Protein AF-A0A1G9P101-F1 (afdb_monomer_lite)

pLDDT: mean 76.47, std 14.02, range [44.53, 95.12]

Radius of gyration: 30.5 Å; chains: 1; bounding box: 73×24×82 Å

Foldseek 3Di:
DDDPVVVVVVVVVVQVVLCPDDPVRHPDDPQPPDQWAHFDADPVRDRQKDWGDHPVDTDIGHPDDDDPDDDDDPDDPDDPPNQPVPNDDDPNDDDPDDPDDDDPDQWDWDDDQQWIWIDHDFWIWTAGNVRHTDDIDGDD

Organism: NCBI:txid146817

Structure (mmCIF, N/CA/C/O backbone):
data_AF-A0A1G9P101-F1
#
_entry.id   AF-A0A1G9P101-F1
#
loop_
_atom_site.group_PDB
_atom_site.id
_atom_site.type_symbol
_atom_site.label_atom_id
_atom_site.label_alt_id
_atom_site.label_comp_id
_atom_site.label_asym_id
_atom_site.label_entity_id
_atom_site.label_seq_id
_atom_site.pdbx_PDB_ins_code
_atom_site.Cartn_x
_atom_site.Cartn_y
_atom_site.Cartn_z
_atom_site.occupancy
_atom_site.B_iso_or_equiv
_atom_site.auth_seq_id
_atom_site.auth_comp_id
_atom_site.auth_asym_id
_atom_site.auth_atom_id
_atom_site.pdbx_PDB_model_num
ATOM 1 N N . MET A 1 1 ? -45.867 0.210 48.105 1.00 57.50 1 MET A N 1
ATOM 2 C CA . MET A 1 1 ? -45.579 -0.047 46.676 1.00 57.50 1 MET A CA 1
ATOM 3 C C . MET A 1 1 ? -44.985 1.226 46.092 1.00 57.50 1 MET A C 1
ATOM 5 O O . MET A 1 1 ? -45.625 2.263 46.188 1.00 57.50 1 MET A O 1
ATOM 9 N N . GLN A 1 2 ? -43.742 1.188 45.613 1.00 69.94 2 GLN A N 1
ATOM 10 C CA . GLN A 1 2 ? -43.029 2.368 45.099 1.00 69.94 2 GLN A CA 1
ATOM 11 C C . GLN A 1 2 ? -43.575 2.739 43.706 1.00 69.94 2 GLN A C 1
ATOM 13 O O . GLN A 1 2 ? -43.912 1.832 42.945 1.00 69.94 2 GLN A O 1
ATOM 18 N N . SER A 1 3 ? -43.692 4.028 43.361 1.00 86.50 3 SER A N 1
ATOM 19 C CA . SER A 1 3 ? -44.257 4.435 42.060 1.00 86.50 3 SER A CA 1
ATOM 20 C C . SER A 1 3 ? -43.350 4.014 40.897 1.00 86.50 3 SER A C 1
ATOM 22 O O . SER A 1 3 ? -42.130 3.949 41.056 1.00 86.50 3 SER A O 1
ATOM 24 N N . GLN A 1 4 ? -43.923 3.757 39.719 1.00 81.12 4 GLN A N 1
ATOM 25 C CA . GLN A 1 4 ? -43.139 3.384 38.532 1.00 81.12 4 GLN A CA 1
ATOM 26 C C . GLN A 1 4 ? -42.110 4.462 38.154 1.00 81.12 4 GLN A C 1
ATOM 28 O O . GLN A 1 4 ? -40.990 4.139 37.767 1.00 81.12 4 GLN A O 1
ATOM 33 N N . PHE A 1 5 ? -42.459 5.736 38.351 1.00 83.00 5 PHE A N 1
ATOM 34 C CA . PHE A 1 5 ? -41.583 6.866 38.054 1.00 83.00 5 PHE A CA 1
ATOM 35 C C . PHE A 1 5 ? -40.394 6.943 39.023 1.00 83.00 5 PHE A C 1
ATOM 37 O O . PHE A 1 5 ? -39.257 7.160 38.612 1.00 83.00 5 PHE A O 1
ATOM 44 N N . THR A 1 6 ? -40.635 6.681 40.311 1.00 85.69 6 THR A N 1
ATOM 45 C CA . THR A 1 6 ? -39.580 6.625 41.336 1.00 85.69 6 THR A CA 1
ATOM 46 C C . THR A 1 6 ? -38.643 5.443 41.093 1.00 85.69 6 THR A C 1
ATOM 48 O O . THR A 1 6 ? -37.429 5.607 41.109 1.00 85.69 6 THR A O 1
ATOM 51 N N . GLN A 1 7 ? -39.196 4.272 40.761 1.00 80.88 7 GLN A N 1
ATOM 52 C CA . GLN A 1 7 ? -38.390 3.098 40.417 1.00 80.88 7 GLN A CA 1
ATOM 53 C C . GLN A 1 7 ? -37.515 3.330 39.167 1.00 80.88 7 GLN A C 1
ATOM 55 O O . GLN A 1 7 ? -36.394 2.827 39.103 1.00 80.88 7 GLN A O 1
ATOM 60 N N . GLN A 1 8 ? -37.993 4.087 38.169 1.00 84.44 8 GLN A N 1
ATOM 61 C CA . GLN A 1 8 ? -37.196 4.470 36.993 1.00 84.44 8 GLN A CA 1
ATOM 62 C C . GLN A 1 8 ? -36.091 5.478 37.326 1.00 84.44 8 GLN A C 1
ATOM 64 O O . GLN A 1 8 ? -34.969 5.315 36.846 1.00 84.44 8 GLN A O 1
ATOM 69 N N . ALA A 1 9 ? -36.377 6.478 38.162 1.00 84.31 9 ALA A N 1
ATOM 70 C CA . ALA A 1 9 ? -35.386 7.461 38.593 1.00 84.31 9 ALA A CA 1
ATOM 71 C C . ALA A 1 9 ? -34.212 6.798 39.337 1.00 84.31 9 ALA A C 1
ATOM 73 O O . ALA A 1 9 ? -33.052 7.073 39.033 1.00 84.31 9 ALA A O 1
ATOM 74 N N . ASP A 1 10 ? -34.498 5.846 40.227 1.00 86.50 10 ASP A N 1
ATOM 75 C CA . ASP A 1 10 ? -33.475 5.114 40.983 1.00 86.50 10 ASP A CA 1
ATOM 76 C C . ASP A 1 10 ? -32.588 4.244 40.074 1.00 86.50 10 ASP A C 1
ATOM 78 O O . ASP A 1 10 ? -31.368 4.167 40.255 1.00 86.50 10 ASP A O 1
ATOM 82 N N . ARG A 1 11 ? -33.179 3.631 39.039 1.00 79.75 11 ARG A N 1
ATOM 83 C CA . ARG A 1 11 ? -32.438 2.854 38.030 1.00 79.75 11 ARG A CA 1
ATOM 84 C C . ARG A 1 11 ? -31.526 3.731 37.174 1.00 79.75 11 ARG A C 1
ATOM 86 O O . ARG A 1 11 ? -30.386 3.345 36.931 1.00 79.75 11 ARG A O 1
ATOM 93 N N . ILE A 1 12 ? -32.001 4.901 36.745 1.00 82.94 12 ILE A N 1
ATOM 94 C CA . ILE A 1 12 ? -31.197 5.860 35.971 1.00 82.94 12 ILE A CA 1
ATOM 95 C C . ILE A 1 12 ? -30.044 6.388 36.829 1.00 82.94 12 ILE A C 1
ATOM 97 O O . ILE A 1 12 ? -28.902 6.386 36.379 1.00 82.94 12 ILE A O 1
ATOM 101 N N . ASN A 1 13 ? -30.309 6.740 38.087 1.00 85.62 13 ASN A N 1
ATOM 102 C CA . ASN A 1 13 ? -29.277 7.215 39.007 1.00 85.62 13 ASN A CA 1
ATOM 103 C C . ASN A 1 13 ? -28.221 6.141 39.297 1.00 85.62 13 ASN A C 1
ATOM 105 O O . ASN A 1 13 ? -27.029 6.445 39.331 1.00 85.62 13 ASN A O 1
ATOM 109 N N . SER A 1 14 ? -28.632 4.878 39.425 1.00 78.44 14 SER A N 1
ATOM 110 C CA . SER A 1 14 ? -27.705 3.752 39.595 1.00 78.44 14 SER A CA 1
ATOM 111 C C . SER A 1 14 ? -26.826 3.538 38.358 1.00 78.44 14 SER A C 1
ATOM 113 O O . SER A 1 14 ? -25.619 3.361 38.492 1.00 78.44 14 SER A O 1
ATOM 115 N N . LEU A 1 15 ? -27.400 3.619 37.152 1.00 76.12 15 LEU A N 1
ATOM 116 C CA . LEU A 1 15 ? -26.659 3.496 35.891 1.00 76.12 15 LEU A CA 1
ATOM 117 C C . LEU A 1 15 ? -25.648 4.637 35.708 1.00 76.12 15 LEU A C 1
ATOM 119 O O . LEU A 1 15 ? -24.503 4.399 35.333 1.00 76.12 15 LEU A O 1
ATOM 123 N N . VAL A 1 16 ? -26.061 5.866 36.020 1.00 74.69 16 VAL A N 1
ATOM 124 C CA . VAL A 1 16 ? -25.205 7.061 35.978 1.00 74.69 16 VAL A CA 1
ATOM 125 C C . VAL A 1 16 ? -24.075 6.961 37.005 1.00 74.69 16 VAL A C 1
ATOM 127 O O . VAL A 1 16 ? -22.941 7.333 36.712 1.00 74.69 16 VAL A O 1
ATOM 130 N N . THR A 1 17 ? -24.354 6.395 38.178 1.00 78.81 17 THR A N 1
ATOM 131 C CA . THR A 1 17 ? -23.347 6.173 39.224 1.00 78.81 17 THR A CA 1
ATOM 132 C C . THR A 1 17 ? -22.344 5.092 38.824 1.00 78.81 17 THR A C 1
ATOM 134 O O . THR A 1 17 ? -21.150 5.250 39.059 1.00 78.81 17 THR A O 1
ATOM 137 N N . GLU A 1 18 ? -22.798 4.013 38.184 1.00 69.69 18 GLU A N 1
ATOM 138 C CA . GLU A 1 18 ? -21.922 2.943 37.704 1.00 69.69 18 GLU A CA 1
ATOM 139 C C . GLU A 1 18 ? -21.002 3.433 36.575 1.00 69.69 18 GLU A C 1
ATOM 141 O O . GLU A 1 18 ? -19.801 3.192 36.636 1.00 69.69 18 GLU A O 1
ATOM 146 N N . ILE A 1 19 ? -21.534 4.209 35.618 1.00 68.31 19 ILE A N 1
ATOM 147 C CA . ILE A 1 19 ? -20.765 4.893 34.558 1.00 68.31 19 ILE A CA 1
ATOM 148 C C . ILE A 1 19 ? -19.719 5.861 35.138 1.00 68.31 19 ILE A C 1
ATOM 150 O O . ILE A 1 19 ? -18.667 6.066 34.535 1.00 68.31 19 ILE A O 1
ATOM 154 N N . GLY A 1 20 ? -20.000 6.457 36.300 1.00 65.75 20 GLY A N 1
ATOM 155 C CA . GLY A 1 20 ? -19.134 7.437 36.958 1.00 65.75 20 GLY A CA 1
ATOM 156 C C . GLY A 1 20 ? -17.920 6.862 37.701 1.00 65.75 20 GLY A C 1
ATOM 157 O O . GLY A 1 20 ? -17.122 7.640 38.227 1.00 65.75 20 GLY A O 1
ATOM 158 N N . LYS A 1 21 ? -17.757 5.534 37.781 1.00 72.81 21 LYS A N 1
ATOM 159 C CA . LYS A 1 21 ? -16.617 4.889 38.462 1.00 72.81 21 LYS A CA 1
ATOM 160 C C . LYS A 1 21 ? -15.336 4.918 37.603 1.00 72.81 21 LYS A C 1
ATOM 162 O O . LYS A 1 21 ? -15.424 4.961 36.376 1.00 72.81 21 LYS A O 1
ATOM 167 N N . PRO A 1 22 ? -14.127 4.841 38.206 1.00 65.56 22 PRO A N 1
ATOM 168 C CA . PRO A 1 22 ? -12.873 4.679 37.458 1.00 65.56 22 PRO A CA 1
ATOM 169 C C . PRO A 1 22 ? -12.930 3.499 36.474 1.00 65.56 22 PRO A C 1
ATOM 171 O O . PRO A 1 22 ? -13.551 2.492 36.786 1.00 65.56 22 PRO A O 1
ATOM 174 N N . LEU A 1 23 ? -12.234 3.564 35.329 1.00 59.84 23 LEU A N 1
ATOM 175 C CA . LEU A 1 23 ? -12.277 2.527 34.273 1.00 59.84 23 LEU A CA 1
ATOM 176 C C . LEU A 1 23 ? -11.983 1.099 34.771 1.00 59.84 23 LEU A C 1
ATOM 178 O O . LEU A 1 23 ? -12.582 0.141 34.300 1.00 59.84 23 LEU A O 1
ATOM 182 N N . ALA A 1 24 ? -11.091 0.958 35.752 1.00 58.53 24 ALA A N 1
ATOM 183 C CA . ALA A 1 24 ? -10.762 -0.325 36.377 1.00 58.53 24 ALA A CA 1
ATOM 184 C C . ALA A 1 24 ? -11.839 -0.842 37.360 1.00 58.53 24 ALA A C 1
ATOM 186 O O . ALA A 1 24 ? -11.701 -1.933 37.905 1.00 58.53 24 ALA A O 1
ATOM 187 N N . GLN A 1 25 ? -12.863 -0.034 37.645 1.00 60.59 25 GLN A N 1
ATOM 188 C CA . GLN A 1 25 ? -13.863 -0.231 38.702 1.00 60.59 25 GLN A CA 1
ATOM 189 C C . GLN A 1 25 ? -15.309 -0.005 38.228 1.00 60.59 25 GLN A C 1
ATOM 191 O O . GLN A 1 25 ? -16.244 -0.255 38.988 1.00 60.59 25 GLN A O 1
ATOM 196 N N . THR A 1 26 ? -15.508 0.481 37.004 1.00 61.50 26 THR A N 1
ATOM 197 C CA . THR A 1 26 ? -16.820 0.578 36.364 1.00 61.50 26 THR A CA 1
ATOM 198 C C . THR A 1 26 ? -17.215 -0.763 35.749 1.00 61.50 26 THR A C 1
ATOM 200 O O . THR A 1 26 ? -16.407 -1.407 35.081 1.00 61.50 26 THR A O 1
ATOM 203 N N . GLN A 1 27 ? -18.473 -1.174 35.934 1.00 49.56 27 GLN A N 1
ATOM 204 C CA . GLN A 1 27 ? -19.092 -2.240 35.136 1.00 49.56 27 GLN A CA 1
ATOM 205 C C . GLN A 1 27 ? -19.782 -1.712 33.866 1.00 49.56 27 GLN A C 1
ATOM 207 O O . GLN A 1 27 ? -20.244 -2.511 33.050 1.00 49.56 27 GLN A O 1
ATOM 212 N N . VAL A 1 28 ? -19.864 -0.385 33.676 1.00 45.09 28 VAL A N 1
ATOM 213 C CA . VAL A 1 28 ? -20.467 0.243 32.494 1.00 45.09 28 VAL A CA 1
ATOM 214 C C . VAL A 1 28 ? -19.422 0.992 31.698 1.00 45.09 28 VAL A C 1
ATOM 216 O O . VAL A 1 28 ? -18.743 1.917 32.138 1.00 45.09 28 VAL A O 1
ATOM 219 N N . THR A 1 29 ? -19.347 0.605 30.451 1.00 49.69 29 THR A N 1
ATOM 220 C CA . THR A 1 29 ? -18.440 1.176 29.497 1.00 49.69 29 THR A CA 1
ATOM 221 C C . THR A 1 29 ? -19.164 2.325 28.793 1.00 49.69 29 THR A C 1
ATOM 223 O O . THR A 1 29 ? -20.100 2.100 28.024 1.00 49.69 29 THR A O 1
ATOM 226 N N . ALA A 1 30 ? -18.822 3.572 29.126 1.00 50.09 30 ALA A N 1
ATOM 227 C CA . ALA A 1 30 ? -19.414 4.756 28.501 1.00 50.09 30 ALA A CA 1
ATOM 228 C C . ALA A 1 30 ? -18.978 4.815 27.027 1.00 50.09 30 ALA A C 1
ATOM 230 O O . ALA A 1 30 ? -17.881 5.276 26.723 1.00 50.09 30 ALA A O 1
ATOM 231 N N . ILE A 1 31 ? -19.821 4.259 26.141 1.00 51.72 31 ILE A N 1
ATOM 232 C CA . ILE A 1 31 ? -19.409 3.548 24.914 1.00 51.72 31 ILE A CA 1
ATOM 233 C C . ILE A 1 31 ? -18.577 2.327 25.313 1.00 51.72 31 ILE A C 1
ATOM 235 O O . ILE A 1 31 ? -17.578 2.466 26.003 1.00 51.72 31 ILE A O 1
ATOM 239 N N . LEU A 1 32 ? -18.981 1.125 24.904 1.00 46.06 32 LEU A N 1
ATOM 240 C CA . LEU A 1 32 ? -18.238 -0.121 25.115 1.00 46.06 32 LEU A CA 1
ATOM 241 C C . LEU A 1 32 ? -16.805 -0.069 24.553 1.00 46.06 32 LEU A C 1
ATOM 243 O O . LEU A 1 32 ? -16.511 -0.684 23.544 1.00 46.06 32 LEU A O 1
ATOM 247 N N . GLN A 1 33 ? -15.884 0.572 25.284 1.00 44.78 33 GLN A N 1
ATOM 248 C CA . GLN A 1 33 ? -14.491 0.166 25.510 1.00 44.78 33 GLN A CA 1
ATOM 249 C C . GLN A 1 33 ? -14.436 -1.259 26.111 1.00 44.78 33 GLN A C 1
ATOM 251 O O . GLN A 1 33 ? -13.764 -1.502 27.114 1.00 44.78 33 GLN A O 1
ATOM 256 N N . MET A 1 34 ? -15.221 -2.215 25.588 1.00 44.53 34 MET A N 1
ATOM 257 C CA . MET A 1 34 ? -14.972 -3.612 25.916 1.00 44.53 34 MET A CA 1
ATOM 258 C C . MET A 1 34 ? -13.568 -3.918 25.436 1.00 44.53 34 MET A C 1
ATOM 260 O O . MET A 1 34 ? -13.109 -3.382 24.427 1.00 44.53 34 MET A O 1
ATOM 264 N N . LEU A 1 35 ? -12.946 -4.863 26.120 1.00 46.00 35 LEU A N 1
ATOM 265 C CA . LEU A 1 35 ? -11.679 -5.511 25.801 1.00 46.00 35 LEU A CA 1
ATOM 266 C C . LEU A 1 35 ? -11.537 -6.015 24.335 1.00 46.00 35 LEU A C 1
ATOM 268 O O . LEU A 1 35 ? -10.533 -6.649 24.035 1.00 46.00 35 LEU A O 1
ATOM 272 N N . GLN A 1 36 ? -12.511 -5.770 23.436 1.00 49.75 36 GLN A N 1
ATOM 273 C CA . GLN A 1 36 ? -12.630 -6.292 22.066 1.00 49.75 36 GLN A CA 1
ATOM 274 C C . GLN A 1 36 ? -13.138 -5.280 20.987 1.00 49.75 36 GLN A C 1
ATOM 276 O O . GLN A 1 36 ? -13.580 -5.713 19.923 1.00 49.75 36 GLN A O 1
ATOM 281 N N . GLY A 1 37 ? -13.082 -3.952 21.196 1.00 50.47 37 GLY A N 1
ATOM 282 C CA . GLY A 1 37 ? -13.203 -2.946 20.107 1.00 50.47 37 GLY A CA 1
ATOM 283 C C . GLY A 1 37 ? -14.507 -2.122 20.007 1.00 50.47 37 GLY A C 1
ATOM 284 O O . GLY A 1 37 ? -15.420 -2.281 20.811 1.00 50.47 37 GLY A O 1
ATOM 285 N N . LEU A 1 38 ? -14.576 -1.212 19.016 1.00 58.44 38 LEU A N 1
ATOM 286 C CA . LEU A 1 38 ? -15.603 -0.160 18.856 1.00 58.44 38 LEU A CA 1
ATOM 287 C C . LEU A 1 38 ? -16.519 -0.394 17.632 1.00 58.44 38 LEU A C 1
ATOM 289 O O . LEU A 1 38 ? -16.157 -0.092 16.501 1.00 58.44 38 LEU A O 1
ATOM 293 N N . TYR A 1 39 ? -17.758 -0.839 17.850 1.00 54.44 39 TYR A N 1
ATOM 294 C CA . TYR A 1 39 ? -18.688 -1.226 16.777 1.00 54.44 39 TYR A CA 1
ATOM 295 C C . TYR A 1 39 ? -19.628 -0.074 16.360 1.00 54.44 39 TYR A C 1
ATOM 297 O O . TYR A 1 39 ? -20.407 0.407 17.182 1.00 54.44 39 TYR A O 1
ATOM 305 N N . PHE A 1 40 ? -19.639 0.318 15.078 1.00 63.25 40 PHE A N 1
ATOM 306 C CA . PHE A 1 40 ? -20.624 1.254 14.506 1.00 63.25 40 PHE A CA 1
ATOM 307 C C . PHE A 1 40 ? -21.703 0.481 13.724 1.00 63.25 40 PHE A C 1
ATOM 309 O O . PHE A 1 40 ? -21.395 -0.260 12.793 1.00 63.25 40 PHE A O 1
ATOM 316 N N . ARG A 1 41 ? -22.978 0.630 14.106 1.00 53.38 41 ARG A N 1
ATOM 317 C CA . ARG A 1 41 ? -24.129 -0.095 13.529 1.00 53.38 41 ARG A CA 1
ATOM 318 C C . ARG A 1 41 ? -25.105 0.883 12.877 1.00 53.38 41 ARG A C 1
ATOM 320 O O . ARG A 1 41 ? -25.274 1.990 13.385 1.00 53.38 41 ARG A O 1
ATOM 327 N N . ALA A 1 42 ? -25.759 0.478 11.790 1.00 51.94 42 ALA A N 1
ATOM 328 C CA . ALA A 1 42 ? -26.854 1.255 11.217 1.00 51.94 42 ALA A CA 1
ATOM 329 C C . ALA A 1 42 ? -28.141 1.113 12.055 1.00 51.94 42 ALA A C 1
ATOM 331 O O . ALA A 1 4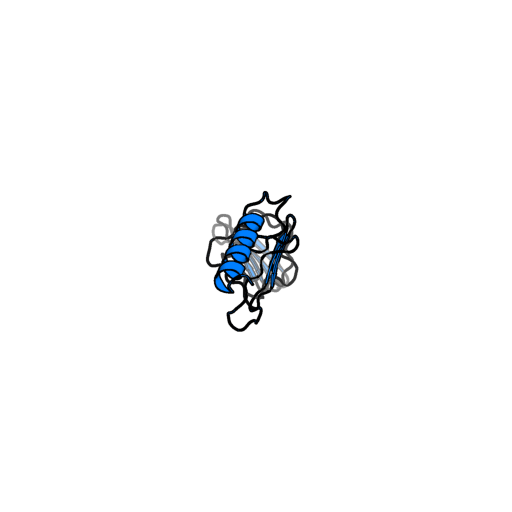2 ? -28.282 0.197 12.868 1.00 51.94 42 ALA A O 1
ATOM 332 N N . ALA A 1 43 ? -29.077 2.049 11.865 1.00 45.12 43 ALA A N 1
ATOM 333 C CA . ALA A 1 43 ? -30.332 2.125 12.620 1.00 45.12 43 ALA A CA 1
ATOM 334 C C . ALA A 1 43 ? -31.247 0.893 12.446 1.00 45.12 43 ALA A C 1
ATOM 336 O O . ALA A 1 43 ? -32.119 0.663 13.277 1.00 45.12 43 ALA A O 1
ATOM 337 N N . ASP A 1 44 ? -31.033 0.094 11.397 1.00 55.59 44 ASP A N 1
ATOM 338 C CA . ASP A 1 44 ? -31.765 -1.141 11.088 1.00 55.59 44 ASP A CA 1
ATOM 339 C C . ASP A 1 44 ? -31.237 -2.380 11.840 1.00 55.59 44 ASP A C 1
ATOM 341 O O . ASP A 1 44 ? -31.769 -3.476 11.684 1.00 55.59 44 ASP A O 1
ATOM 345 N N . GLY A 1 45 ? -30.190 -2.226 12.657 1.00 49.03 45 GLY A N 1
ATOM 346 C CA . GLY A 1 45 ? -29.590 -3.327 13.407 1.00 49.03 45 GLY A CA 1
ATOM 347 C C . GLY A 1 45 ? -28.536 -4.126 12.631 1.00 49.03 45 GLY A C 1
ATOM 348 O O . GLY A 1 45 ? -27.880 -4.981 13.235 1.00 49.03 45 GLY A O 1
ATOM 349 N N . SER A 1 46 ? -28.306 -3.813 11.353 1.00 57.41 46 SER A N 1
ATOM 350 C CA . SER A 1 46 ? -27.281 -4.436 10.514 1.00 57.41 46 SER A CA 1
ATOM 351 C C . SER A 1 46 ? -25.902 -3.820 10.789 1.00 57.41 46 SER A C 1
ATOM 353 O O . SER A 1 46 ? -25.743 -2.596 10.869 1.00 57.41 46 SER A O 1
ATOM 355 N N . LEU A 1 47 ? -24.865 -4.654 10.914 1.00 60.12 47 LEU A N 1
ATOM 356 C CA . LEU A 1 47 ? -23.478 -4.179 10.916 1.00 60.12 47 LEU A CA 1
ATOM 357 C C . LEU A 1 47 ? -23.073 -3.853 9.473 1.00 60.12 47 LEU A C 1
ATOM 359 O O . LEU A 1 47 ? -22.820 -4.758 8.687 1.00 60.12 47 LEU A O 1
ATOM 363 N N . GLN A 1 48 ? -23.026 -2.567 9.123 1.00 60.97 48 GLN A N 1
ATOM 364 C CA . GLN A 1 48 ? -22.606 -2.117 7.785 1.00 60.97 48 GLN A CA 1
ATOM 365 C C . GLN A 1 48 ? -21.073 -2.100 7.629 1.00 60.97 48 GLN A C 1
ATOM 367 O O . GLN A 1 48 ? -20.551 -2.225 6.526 1.00 60.97 48 GLN A O 1
ATOM 372 N N . SER A 1 49 ? -20.341 -1.966 8.738 1.00 66.06 49 SER A N 1
ATOM 373 C CA . SER A 1 49 ? -18.877 -2.004 8.787 1.00 66.06 49 SER A CA 1
ATOM 374 C C . SER A 1 49 ? -18.406 -2.294 10.212 1.00 66.06 49 SER A C 1
ATOM 376 O O . SER A 1 49 ? -19.009 -1.800 11.166 1.00 66.06 49 SER A O 1
ATOM 378 N N . LEU A 1 50 ? -17.319 -3.046 10.367 1.00 72.31 50 LEU A N 1
ATOM 379 C CA . LEU A 1 50 ? -16.696 -3.337 11.659 1.00 72.31 50 LEU A CA 1
ATOM 380 C C . LEU A 1 50 ? -15.362 -2.592 11.778 1.00 72.31 50 LEU A C 1
ATOM 382 O O . LEU A 1 50 ? -14.513 -2.714 10.899 1.00 72.31 50 LEU A O 1
ATOM 386 N N . LEU A 1 51 ? -15.176 -1.866 12.881 1.00 78.31 51 LEU A N 1
ATOM 387 C CA . LEU A 1 51 ? -13.895 -1.309 13.311 1.00 78.31 51 LEU A CA 1
ATOM 388 C C . LEU A 1 51 ? -13.547 -1.922 14.673 1.00 78.31 51 LEU A C 1
ATOM 390 O O . LEU A 1 51 ? -14.312 -1.828 15.623 1.00 78.31 51 LEU A O 1
ATOM 394 N N . VAL A 1 52 ? -12.391 -2.556 14.790 1.00 74.38 52 VAL A N 1
ATOM 395 C CA . VAL A 1 52 ? -11.872 -3.068 16.059 1.00 74.38 52 VAL A CA 1
ATOM 396 C C . VAL A 1 52 ? -10.548 -2.376 16.312 1.00 74.38 52 VAL A C 1
ATOM 398 O O . VAL A 1 52 ? -9.683 -2.354 15.445 1.00 74.38 52 VAL A O 1
ATOM 401 N N . ILE A 1 53 ? -10.406 -1.785 17.493 1.00 81.38 53 ILE A N 1
ATOM 402 C CA . ILE A 1 53 ? -9.165 -1.165 17.949 1.00 81.38 53 ILE A CA 1
ATOM 403 C C . ILE A 1 53 ? -8.806 -1.848 19.259 1.00 81.38 53 ILE A C 1
ATOM 405 O O . ILE A 1 53 ? -9.580 -1.814 20.217 1.00 81.38 53 ILE A O 1
ATOM 409 N N . THR A 1 54 ? -7.647 -2.485 19.281 1.00 74.69 54 THR A N 1
ATOM 410 C CA . THR A 1 54 ? -7.049 -3.108 20.460 1.00 74.69 54 THR A CA 1
ATOM 411 C C . THR A 1 54 ? -5.707 -2.428 20.748 1.00 74.69 54 THR A C 1
ATOM 413 O O . THR A 1 54 ? -5.220 -1.658 19.917 1.00 74.69 54 THR A O 1
ATOM 416 N N . PRO A 1 55 ? -5.058 -2.706 21.892 1.00 81.19 55 PRO A N 1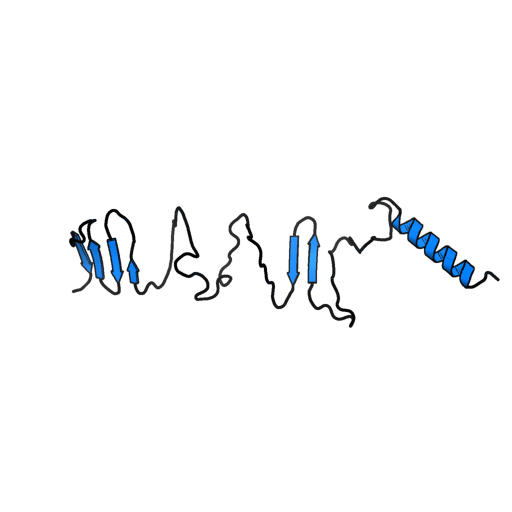
ATOM 417 C CA . PRO A 1 55 ? -3.712 -2.198 22.150 1.00 81.19 55 PRO A CA 1
ATOM 418 C C . PRO A 1 55 ? -2.660 -2.596 21.098 1.00 81.19 55 PRO A C 1
ATOM 420 O O . PRO A 1 55 ? -1.600 -1.979 21.053 1.00 81.19 55 PRO A O 1
ATOM 423 N N . THR A 1 56 ? -2.925 -3.615 20.271 1.00 83.69 56 THR A N 1
ATOM 424 C CA . THR A 1 56 ? -1.956 -4.173 19.312 1.00 83.69 56 THR A CA 1
ATOM 425 C C . THR A 1 56 ? -2.408 -4.125 17.854 1.00 83.69 56 THR A C 1
ATOM 427 O O . THR A 1 56 ? -1.581 -4.313 16.968 1.00 83.69 56 THR A O 1
ATOM 430 N N . GLU A 1 57 ? -3.695 -3.910 17.579 1.00 81.44 57 GLU A N 1
ATOM 431 C CA . GLU A 1 57 ? -4.256 -4.024 16.231 1.00 81.44 57 GLU A CA 1
ATOM 432 C C . GLU A 1 57 ? -5.388 -3.022 15.990 1.00 81.44 57 GLU A C 1
ATOM 434 O O . GLU A 1 57 ? -6.229 -2.779 16.857 1.00 81.44 57 GLU A O 1
ATOM 439 N N . VAL A 1 58 ? -5.441 -2.506 14.760 1.00 87.62 58 VAL A N 1
ATOM 440 C CA . VAL A 1 58 ? -6.622 -1.851 14.197 1.00 87.62 58 VAL A CA 1
ATOM 441 C C . VAL A 1 58 ? -7.125 -2.694 13.027 1.00 87.62 58 VAL A C 1
ATOM 443 O O . VAL A 1 58 ? -6.437 -2.820 12.018 1.00 87.62 58 VAL A O 1
ATOM 446 N N . TYR A 1 59 ? -8.329 -3.249 13.151 1.00 82.19 59 TYR A N 1
ATOM 447 C CA . TYR A 1 59 ? -8.976 -4.072 12.129 1.00 82.19 59 TYR A CA 1
ATOM 448 C C . TYR A 1 59 ? -10.222 -3.372 11.584 1.00 82.19 59 TYR A C 1
ATOM 450 O O . TYR A 1 59 ? -11.098 -2.959 12.344 1.00 82.19 59 TYR A O 1
ATOM 458 N N . ILE A 1 60 ? -10.308 -3.244 10.258 1.00 87.69 60 ILE A N 1
ATOM 459 C CA . ILE A 1 60 ? -11.437 -2.623 9.559 1.00 87.69 60 ILE A CA 1
ATOM 460 C C . ILE A 1 60 ? -11.992 -3.628 8.553 1.00 87.69 60 ILE A C 1
ATOM 462 O O . ILE A 1 60 ? -11.333 -3.937 7.562 1.00 87.69 60 ILE A O 1
ATOM 466 N N . ASN A 1 61 ? -13.216 -4.106 8.777 1.00 79.88 61 ASN A N 1
ATOM 467 C CA . ASN A 1 61 ? -13.944 -4.932 7.819 1.00 79.88 61 ASN A CA 1
ATOM 468 C C . ASN A 1 61 ? -15.080 -4.117 7.199 1.00 79.88 61 ASN A C 1
ATOM 470 O O . ASN A 1 61 ? -16.091 -3.820 7.840 1.00 79.88 61 ASN A O 1
ATOM 474 N N . THR A 1 62 ? -14.871 -3.725 5.949 1.00 81.44 62 THR A N 1
ATOM 475 C CA . THR A 1 62 ? -15.805 -2.954 5.130 1.00 81.44 62 THR A CA 1
ATOM 476 C C . THR A 1 62 ? -15.680 -3.414 3.681 1.00 81.44 62 THR A C 1
ATOM 478 O O . THR A 1 62 ? -14.608 -3.845 3.259 1.00 81.44 62 THR A O 1
ATOM 481 N N . GLY A 1 63 ? -16.752 -3.286 2.896 1.00 82.44 63 GLY A N 1
ATOM 482 C CA . GLY A 1 63 ? -16.691 -3.545 1.455 1.00 82.44 63 GLY A CA 1
ATOM 483 C C . GLY A 1 63 ? -15.802 -2.544 0.705 1.00 82.44 63 GLY A C 1
ATOM 484 O O . GLY A 1 63 ? -15.191 -2.895 -0.301 1.00 82.44 63 GLY A O 1
ATOM 485 N N . TYR A 1 64 ? -15.700 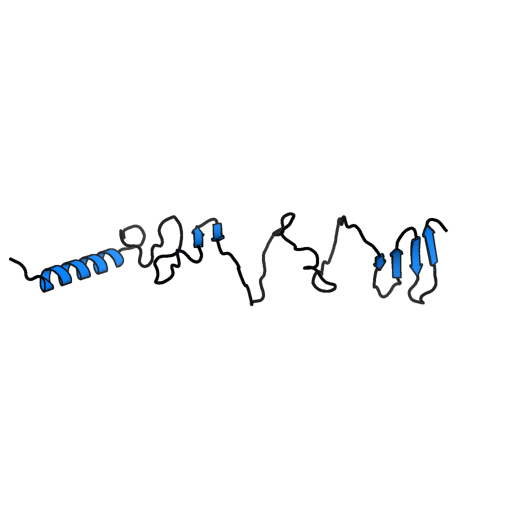-1.303 1.197 1.00 82.75 64 TYR A N 1
ATOM 486 C CA . TYR A 1 64 ? -14.846 -0.270 0.612 1.00 82.75 64 TYR A CA 1
ATOM 487 C C . TYR A 1 64 ? -14.346 0.706 1.683 1.00 82.75 64 TYR A C 1
ATOM 489 O O . TYR A 1 64 ? -15.139 1.293 2.422 1.00 82.75 64 TYR A O 1
ATOM 497 N N . LEU A 1 65 ? -13.026 0.899 1.753 1.00 88.38 65 LEU A N 1
ATOM 498 C CA . LEU A 1 65 ? -12.389 1.906 2.600 1.00 88.38 65 LEU A CA 1
ATOM 499 C C . LEU A 1 65 ? -11.858 3.040 1.719 1.00 88.38 65 LEU A C 1
ATOM 501 O O . LEU A 1 65 ? -10.892 2.861 0.981 1.00 88.38 65 LEU A O 1
ATOM 505 N N . ARG A 1 66 ? -12.479 4.221 1.806 1.00 88.81 66 ARG A N 1
ATOM 506 C CA . ARG A 1 66 ? -12.000 5.433 1.128 1.00 88.81 66 ARG A CA 1
ATOM 507 C C . ARG A 1 66 ? -11.215 6.300 2.102 1.00 88.81 66 ARG A C 1
ATOM 509 O O . ARG A 1 66 ? -11.783 6.777 3.080 1.00 88.81 66 ARG A O 1
ATOM 516 N N . ILE A 1 67 ? -9.955 6.580 1.780 1.00 90.81 67 ILE A N 1
ATOM 517 C CA . ILE A 1 67 ? -9.121 7.531 2.520 1.00 90.81 67 ILE A CA 1
ATOM 518 C C . ILE A 1 67 ? -8.840 8.720 1.601 1.00 90.81 67 ILE A C 1
ATOM 520 O O . ILE A 1 67 ? -8.170 8.578 0.585 1.00 90.81 67 ILE A O 1
ATOM 524 N N . ALA A 1 68 ? -9.414 9.882 1.918 1.00 91.75 68 ALA A N 1
ATOM 525 C CA . ALA A 1 68 ? -9.297 11.092 1.093 1.00 91.75 68 ALA A CA 1
ATOM 526 C C . ALA A 1 68 ? -8.161 12.035 1.533 1.00 91.75 68 ALA A C 1
ATOM 528 O O . ALA A 1 68 ? -7.943 13.064 0.903 1.00 91.75 68 ALA A O 1
ATOM 529 N N . ALA A 1 69 ? -7.477 11.712 2.630 1.00 90.62 69 ALA A N 1
ATOM 530 C CA . ALA A 1 69 ? -6.399 12.514 3.191 1.00 90.62 69 ALA A CA 1
ATOM 531 C C . ALA A 1 69 ? -5.022 11.971 2.784 1.00 90.62 69 ALA A C 1
ATOM 533 O O . ALA A 1 69 ? -4.872 10.787 2.469 1.00 90.62 69 ALA A O 1
ATOM 534 N N . ASN A 1 70 ? -4.001 12.829 2.878 1.00 88.19 70 ASN A N 1
ATOM 535 C CA . ASN A 1 70 ? -2.610 12.389 2.810 1.00 88.19 70 ASN A CA 1
ATOM 536 C C . ASN A 1 70 ? -2.366 11.356 3.914 1.00 88.19 70 ASN A C 1
ATOM 538 O O . ASN A 1 70 ? -2.602 11.627 5.090 1.00 88.19 70 ASN A O 1
ATOM 542 N N . THR A 1 71 ? -1.911 10.170 3.521 1.00 87.88 71 THR A N 1
ATOM 543 C CA . THR A 1 71 ? -1.740 9.031 4.425 1.00 87.88 71 THR A CA 1
ATOM 544 C C . THR A 1 71 ? -0.281 8.616 4.423 1.00 87.88 71 THR A C 1
ATOM 546 O O . THR A 1 71 ? 0.295 8.386 3.362 1.00 87.88 71 THR A O 1
ATOM 549 N N . LYS A 1 72 ? 0.315 8.509 5.611 1.00 85.38 72 LYS A N 1
ATOM 550 C CA . LYS A 1 72 ? 1.637 7.916 5.807 1.00 85.38 72 LYS A CA 1
ATOM 551 C C . LYS A 1 72 ? 1.454 6.570 6.500 1.00 85.38 72 LYS A C 1
ATOM 553 O O . LYS A 1 72 ? 0.775 6.502 7.519 1.00 85.38 72 LYS A O 1
ATOM 558 N N . ILE A 1 73 ? 2.057 5.526 5.945 1.00 86.44 73 ILE A N 1
ATOM 559 C CA . ILE A 1 73 ? 2.124 4.201 6.562 1.00 86.44 73 ILE A CA 1
ATOM 560 C C . ILE A 1 73 ? 3.605 3.893 6.768 1.00 86.44 73 ILE A C 1
ATOM 562 O O . ILE A 1 73 ? 4.374 3.919 5.809 1.00 86.44 73 ILE A O 1
ATOM 566 N N . ASP A 1 74 ? 4.013 3.661 8.012 1.00 80.94 74 ASP A N 1
ATOM 567 C CA . ASP A 1 74 ? 5.390 3.284 8.330 1.00 80.94 74 ASP A CA 1
ATOM 568 C C . ASP A 1 74 ? 5.592 1.765 8.112 1.00 80.94 74 ASP A C 1
ATOM 570 O O . ASP A 1 74 ? 4.699 0.963 8.387 1.00 80.94 74 ASP A O 1
ATOM 574 N N . GLY A 1 75 ? 6.769 1.354 7.624 1.00 75.00 75 GLY A N 1
ATOM 575 C CA . GLY A 1 75 ? 7.121 -0.055 7.374 1.00 75.00 75 GLY A CA 1
ATOM 576 C C . GLY A 1 75 ? 6.838 -0.570 5.950 1.00 75.00 75 GLY A C 1
ATOM 577 O O . GLY A 1 75 ? 6.529 0.190 5.038 1.00 75.00 75 GLY A O 1
ATOM 578 N N . ASN A 1 76 ? 6.967 -1.889 5.747 1.00 62.22 76 ASN A N 1
ATOM 579 C CA . ASN A 1 76 ? 6.823 -2.568 4.445 1.00 62.22 76 ASN A CA 1
ATOM 580 C C . ASN A 1 76 ? 5.366 -2.999 4.177 1.00 62.22 76 ASN A C 1
ATOM 582 O O . ASN A 1 76 ? 5.074 -4.188 4.058 1.00 62.22 76 ASN A O 1
ATOM 586 N N . VAL A 1 77 ? 4.422 -2.059 4.144 1.00 69.31 77 VAL A N 1
ATOM 587 C CA . VAL A 1 77 ? 2.980 -2.384 4.166 1.00 69.31 77 VAL A CA 1
ATOM 588 C C . VAL A 1 77 ? 2.391 -2.521 2.760 1.00 69.31 77 VAL A C 1
ATOM 590 O O . VAL A 1 77 ? 1.460 -1.816 2.390 1.00 69.31 77 VAL A O 1
ATOM 593 N N . ILE A 1 78 ? 2.944 -3.436 1.960 1.00 76.56 78 ILE A N 1
ATOM 594 C CA . ILE A 1 78 ? 2.317 -3.929 0.725 1.00 76.56 78 ILE A CA 1
ATOM 595 C C . ILE A 1 78 ? 2.674 -5.413 0.574 1.00 76.56 78 ILE A C 1
ATOM 597 O O . ILE A 1 78 ? 3.824 -5.760 0.316 1.00 76.56 78 ILE A O 1
ATOM 601 N N . ALA A 1 79 ? 1.688 -6.298 0.721 1.00 71.69 79 ALA A N 1
ATOM 602 C CA . ALA A 1 79 ? 1.827 -7.718 0.404 1.00 71.69 79 ALA A CA 1
ATOM 603 C C . ALA A 1 79 ? 1.513 -7.991 -1.079 1.00 71.69 79 ALA A C 1
ATOM 605 O O . ALA A 1 79 ? 0.921 -7.163 -1.778 1.00 71.69 79 ALA A O 1
ATOM 606 N N . SER A 1 80 ? 1.885 -9.180 -1.565 1.00 67.25 80 SER A N 1
ATOM 607 C CA . SER A 1 80 ? 1.545 -9.615 -2.926 1.00 67.25 80 SER A CA 1
ATOM 608 C C . SER A 1 80 ? 0.035 -9.508 -3.181 1.00 67.25 80 SER A C 1
ATOM 610 O O . SER A 1 80 ? -0.770 -9.905 -2.341 1.00 67.25 80 SER A O 1
ATOM 612 N N . GLY A 1 81 ? -0.349 -8.948 -4.332 1.00 69.38 81 GLY A N 1
ATOM 613 C CA . GLY A 1 81 ? -1.752 -8.754 -4.718 1.00 69.38 81 GLY A CA 1
ATOM 614 C C . GLY A 1 81 ? -2.444 -7.515 -4.131 1.00 69.38 81 GLY A C 1
ATOM 615 O O . GLY A 1 81 ? -3.578 -7.242 -4.515 1.00 69.38 81 GLY A O 1
ATOM 616 N N . MET A 1 82 ? -1.789 -6.732 -3.259 1.00 78.06 82 MET A N 1
ATOM 617 C CA . MET A 1 82 ? -2.379 -5.501 -2.700 1.00 78.06 82 MET A CA 1
ATOM 618 C C . MET A 1 82 ? -2.359 -4.305 -3.666 1.00 78.06 82 MET A C 1
ATOM 620 O O . MET A 1 82 ? -3.165 -3.389 -3.525 1.00 78.06 82 MET A O 1
ATOM 624 N N . ILE A 1 83 ? -1.472 -4.305 -4.665 1.00 82.44 83 ILE A N 1
ATOM 625 C CA . ILE A 1 83 ? -1.471 -3.305 -5.739 1.00 82.44 83 ILE A CA 1
ATOM 626 C C . ILE A 1 83 ? -2.244 -3.883 -6.926 1.00 82.44 83 ILE A C 1
ATOM 628 O O . ILE A 1 83 ? -1.807 -4.856 -7.539 1.00 82.44 83 ILE A O 1
ATOM 632 N N . GLN A 1 84 ? -3.379 -3.274 -7.275 1.00 77.25 84 GLN A N 1
ATOM 633 C CA . GLN A 1 84 ? -4.108 -3.637 -8.491 1.00 77.25 84 GLN A CA 1
ATOM 634 C C . GLN A 1 84 ? -3.261 -3.358 -9.740 1.00 77.25 84 GLN A C 1
ATOM 636 O O . GLN A 1 84 ? -2.510 -2.379 -9.799 1.00 77.25 84 GLN A O 1
ATOM 641 N N . ALA A 1 85 ? -3.418 -4.188 -10.773 1.00 68.31 85 ALA A N 1
ATOM 642 C CA . ALA A 1 85 ? -2.802 -3.933 -12.071 1.00 68.31 85 ALA A CA 1
ATOM 643 C C . ALA A 1 85 ? -3.176 -2.522 -12.570 1.00 68.31 85 ALA A C 1
ATOM 645 O O . ALA A 1 85 ? -4.348 -2.156 -12.607 1.00 68.31 85 ALA A O 1
ATOM 646 N N . GLY A 1 86 ? -2.171 -1.715 -12.924 1.00 70.69 86 GLY A N 1
ATOM 647 C CA . GLY A 1 86 ? -2.365 -0.335 -13.387 1.00 70.69 86 GLY A CA 1
ATOM 648 C C . GLY A 1 86 ? -2.590 0.727 -12.296 1.00 70.69 86 GLY A C 1
ATOM 649 O O . GLY A 1 86 ? -2.761 1.898 -12.643 1.00 70.69 86 GLY A O 1
ATOM 650 N N . ALA A 1 87 ? -2.565 0.373 -11.002 1.00 78.19 87 ALA A N 1
ATOM 651 C CA . ALA A 1 87 ? -2.699 1.343 -9.903 1.00 78.19 87 ALA A CA 1
ATOM 652 C C . ALA A 1 87 ? -1.468 2.261 -9.757 1.00 78.19 87 ALA A C 1
ATOM 654 O O . ALA A 1 87 ? -1.591 3.444 -9.425 1.00 78.19 87 ALA A O 1
ATOM 655 N N . VAL A 1 88 ? -0.276 1.740 -10.056 1.00 81.75 88 VAL A N 1
ATOM 656 C CA . VAL A 1 88 ? 0.957 2.532 -10.123 1.00 81.75 88 VAL A CA 1
ATOM 657 C C . VAL A 1 88 ? 1.111 3.059 -11.547 1.00 81.75 88 VAL A C 1
ATOM 659 O O . VAL A 1 88 ? 1.351 2.292 -12.479 1.00 81.75 88 VAL A O 1
ATOM 662 N N . LYS A 1 89 ? 0.951 4.373 -11.718 1.00 75.31 89 LYS A N 1
ATOM 663 C CA . LYS A 1 89 ? 1.206 5.087 -12.978 1.00 75.31 89 LYS A CA 1
ATOM 664 C C . LYS A 1 89 ? 2.530 5.849 -12.883 1.00 75.31 89 LYS A C 1
ATOM 666 O O . LYS A 1 89 ? 3.076 6.008 -11.791 1.00 75.31 89 LYS A O 1
ATOM 671 N N . ALA A 1 90 ? 3.049 6.314 -14.021 1.00 59.50 90 ALA A N 1
ATOM 672 C CA . ALA A 1 90 ? 4.273 7.113 -14.081 1.00 59.50 90 ALA A CA 1
ATOM 673 C C . ALA A 1 90 ? 4.114 8.377 -13.212 1.00 59.50 90 ALA A C 1
ATOM 675 O O . ALA A 1 90 ? 3.352 9.271 -13.562 1.00 59.50 90 ALA A O 1
ATOM 676 N N . GLY A 1 91 ? 4.769 8.405 -12.049 1.00 69.06 91 GLY A N 1
ATOM 677 C CA . GLY A 1 91 ? 4.662 9.482 -11.055 1.00 69.06 91 GLY A CA 1
ATOM 678 C C . GLY A 1 91 ? 4.057 9.075 -9.707 1.00 69.06 91 GLY A C 1
ATOM 679 O O . GLY A 1 91 ? 4.152 9.841 -8.759 1.00 69.06 91 GLY A O 1
ATOM 680 N N . HIS A 1 92 ? 3.473 7.878 -9.578 1.00 76.69 92 HIS A N 1
ATOM 681 C CA . HIS A 1 92 ? 2.975 7.380 -8.282 1.00 76.69 92 HIS A CA 1
ATOM 682 C C . HIS A 1 92 ? 4.069 6.716 -7.431 1.00 76.69 92 HIS A C 1
ATOM 684 O O . HIS A 1 92 ? 3.849 6.455 -6.252 1.00 76.69 92 HIS A O 1
ATOM 690 N N . LEU A 1 93 ? 5.222 6.405 -8.030 1.00 79.19 93 LEU A N 1
ATOM 691 C CA . LEU A 1 93 ? 6.343 5.749 -7.367 1.00 79.19 93 LEU A CA 1
ATOM 692 C C . LEU A 1 93 ? 7.587 6.632 -7.480 1.00 79.19 93 LEU A C 1
ATOM 694 O O . LEU A 1 93 ? 8.250 6.641 -8.515 1.00 79.19 93 LEU A O 1
ATOM 698 N N . GLU A 1 94 ? 7.894 7.356 -6.410 1.00 78.44 94 GLU A N 1
ATOM 699 C CA . GLU A 1 94 ? 9.203 7.965 -6.192 1.00 78.44 94 GLU A CA 1
ATOM 700 C C . GLU A 1 94 ? 9.981 7.057 -5.236 1.00 78.44 94 GLU A C 1
ATOM 702 O O . GLU A 1 94 ? 9.522 6.757 -4.133 1.00 78.44 94 GLU A O 1
ATOM 707 N N . SER A 1 95 ? 11.134 6.560 -5.677 1.00 79.88 95 SER A N 1
ATOM 708 C CA . SER A 1 95 ? 12.025 5.762 -4.840 1.00 79.88 95 SER A CA 1
ATO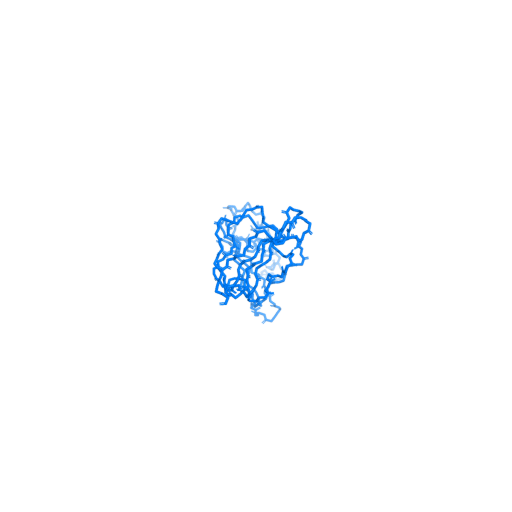M 709 C C . SER A 1 95 ? 13.457 6.222 -5.042 1.00 79.88 95 SER A C 1
ATOM 711 O O . SER A 1 95 ? 13.924 6.316 -6.175 1.00 79.88 95 SER A O 1
ATOM 713 N N . ASN A 1 96 ? 14.158 6.459 -3.933 1.00 81.25 96 ASN A N 1
ATOM 714 C CA . ASN A 1 96 ? 15.574 6.817 -3.954 1.00 81.25 96 ASN A CA 1
ATOM 715 C C . ASN A 1 96 ? 16.441 5.653 -4.454 1.00 81.25 96 ASN A C 1
ATOM 717 O O . ASN A 1 96 ? 17.406 5.869 -5.183 1.00 81.25 96 ASN A O 1
ATOM 721 N N . THR A 1 97 ? 16.078 4.417 -4.088 1.00 77.62 97 THR A N 1
ATOM 722 C CA . THR A 1 97 ? 16.822 3.208 -4.456 1.00 77.62 97 THR A CA 1
ATOM 723 C C . THR A 1 97 ? 15.866 2.038 -4.658 1.00 77.62 97 THR A C 1
ATOM 725 O O . THR A 1 97 ? 15.039 1.739 -3.798 1.00 77.62 97 THR A O 1
ATOM 728 N N . VAL A 1 98 ? 16.022 1.314 -5.766 1.00 83.62 98 VAL A N 1
ATOM 729 C CA . VAL A 1 98 ? 15.354 0.029 -6.009 1.00 83.62 98 VAL A CA 1
ATOM 730 C C . VAL A 1 98 ? 16.439 -1.035 -6.125 1.00 83.62 98 VAL A C 1
ATOM 732 O O . VAL A 1 98 ? 17.155 -1.086 -7.120 1.00 83.62 98 VAL A O 1
ATOM 735 N N . SER A 1 99 ? 16.601 -1.857 -5.085 1.00 81.94 99 SER A N 1
ATOM 736 C CA . SER A 1 99 ? 17.655 -2.882 -5.036 1.00 81.94 99 SER A CA 1
ATOM 737 C C . SER A 1 99 ? 17.349 -4.102 -5.908 1.00 81.94 99 SER A C 1
ATOM 739 O O . SER A 1 99 ? 18.271 -4.761 -6.381 1.00 81.94 99 SER A O 1
ATOM 741 N N . ALA A 1 100 ? 16.070 -4.396 -6.146 1.00 76.75 100 ALA A N 1
ATOM 742 C CA . ALA A 1 100 ? 15.624 -5.441 -7.057 1.00 76.75 100 ALA A CA 1
ATOM 743 C C . ALA A 1 100 ? 14.218 -5.129 -7.587 1.00 76.75 100 ALA A C 1
ATOM 745 O O . ALA A 1 100 ? 13.352 -4.666 -6.847 1.00 76.75 100 ALA A O 1
ATOM 746 N N . MET A 1 101 ? 13.985 -5.415 -8.867 1.00 81.50 101 MET A N 1
ATOM 747 C CA . MET A 1 101 ? 12.673 -5.337 -9.506 1.00 81.50 101 MET A CA 1
ATOM 748 C C . MET A 1 101 ? 12.537 -6.503 -10.482 1.00 81.50 101 MET A C 1
ATOM 750 O O . MET A 1 101 ? 13.400 -6.701 -11.335 1.00 81.50 101 MET A O 1
ATOM 754 N N . PHE A 1 102 ? 11.442 -7.252 -10.376 1.00 74.69 102 PHE A N 1
ATOM 755 C CA . PHE A 1 102 ? 11.052 -8.246 -11.369 1.00 74.69 102 PHE A CA 1
ATOM 756 C C . PHE A 1 102 ? 9.763 -7.776 -12.037 1.00 74.69 102 PHE A C 1
ATOM 758 O O . PHE A 1 102 ? 8.736 -7.627 -11.378 1.00 74.69 102 PHE A O 1
ATOM 765 N N . ALA A 1 103 ? 9.821 -7.507 -13.337 1.00 77.38 103 ALA A N 1
ATOM 766 C CA . ALA A 1 103 ? 8.677 -7.052 -14.112 1.00 77.38 103 ALA A CA 1
ATOM 767 C C . ALA A 1 103 ? 8.784 -7.567 -15.550 1.00 77.38 103 ALA A C 1
ATOM 769 O O . ALA A 1 103 ? 9.876 -7.626 -16.116 1.00 77.38 103 ALA A O 1
ATOM 770 N N . ASN A 1 104 ? 7.643 -7.903 -16.156 1.00 79.88 104 ASN A N 1
ATOM 771 C CA . ASN A 1 104 ? 7.572 -8.110 -17.599 1.00 79.88 104 ASN A CA 1
ATOM 772 C C . ASN A 1 104 ? 7.487 -6.736 -18.275 1.00 79.88 104 ASN A C 1
ATOM 774 O O . ASN A 1 104 ? 6.408 -6.164 -18.435 1.00 79.88 104 ASN A O 1
ATOM 778 N N . LEU A 1 105 ? 8.652 -6.160 -18.561 1.00 76.69 105 LEU A N 1
ATOM 779 C CA . LEU A 1 105 ? 8.776 -4.824 -19.129 1.00 76.69 105 LEU A CA 1
ATOM 780 C C 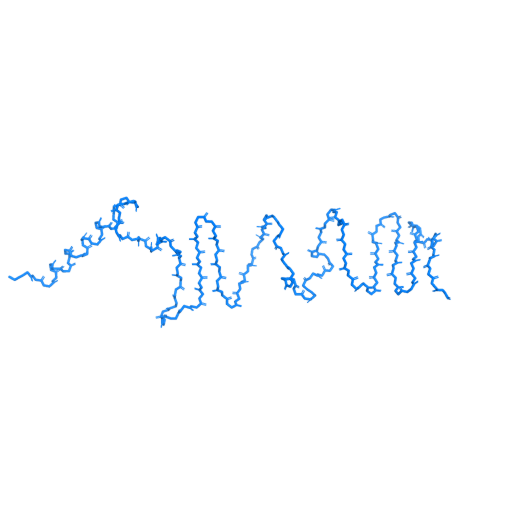. LEU A 1 105 ? 8.690 -4.913 -20.654 1.00 76.69 105 LEU A C 1
ATOM 782 O O . LEU A 1 105 ? 9.531 -5.544 -21.285 1.00 76.69 105 LEU A O 1
ATOM 786 N N . GLY A 1 106 ? 7.707 -4.239 -21.257 1.00 85.75 106 GLY A N 1
ATOM 787 C CA . GLY A 1 106 ? 7.672 -4.070 -22.713 1.00 85.75 106 GLY A CA 1
ATOM 788 C C . GLY A 1 106 ? 8.804 -3.158 -23.193 1.00 85.75 106 GLY A C 1
ATOM 789 O O . GLY A 1 106 ? 9.578 -3.505 -24.080 1.00 85.75 106 GLY A O 1
ATOM 790 N N . THR A 1 107 ? 8.927 -1.972 -22.595 1.00 89.12 107 THR A N 1
ATOM 791 C CA . THR A 1 107 ? 10.049 -1.060 -22.835 1.00 89.12 107 THR A CA 1
ATOM 792 C C . THR A 1 107 ? 10.412 -0.341 -21.547 1.00 89.12 107 THR A C 1
ATOM 794 O O . THR A 1 107 ? 9.555 0.256 -20.898 1.00 89.12 107 THR A O 1
ATOM 797 N N . PHE A 1 108 ? 11.690 -0.393 -21.193 1.00 90.00 108 PHE A N 1
ATOM 798 C CA . PHE A 1 108 ? 12.274 0.389 -20.114 1.00 90.00 108 PHE A CA 1
ATOM 799 C C . PHE A 1 108 ? 13.092 1.528 -20.716 1.00 90.00 108 PHE A C 1
ATOM 801 O O . PHE A 1 108 ? 13.893 1.300 -21.622 1.00 90.00 108 PHE A O 1
ATOM 808 N N . VAL A 1 109 ? 12.901 2.743 -20.208 1.00 88.88 109 VAL A N 1
ATOM 809 C CA . VAL A 1 109 ? 13.698 3.916 -20.578 1.00 88.88 109 VAL A CA 1
ATOM 810 C C . VAL A 1 109 ? 14.167 4.592 -19.300 1.00 88.88 109 VAL A C 1
ATOM 812 O O . VAL A 1 109 ? 13.341 4.991 -18.482 1.00 88.88 109 VAL A O 1
ATOM 815 N N . SER A 1 110 ? 15.477 4.758 -19.134 1.00 89.75 110 SER A N 1
ATOM 816 C CA . SER A 1 110 ? 16.007 5.649 -18.104 1.00 89.75 110 SER A CA 1
ATOM 817 C C . SER A 1 110 ? 15.908 7.093 -18.600 1.00 89.75 110 SER A C 1
ATOM 819 O O . SER A 1 110 ? 16.455 7.422 -19.653 1.00 89.75 110 SER A O 1
ATOM 821 N N . ALA A 1 111 ? 15.238 7.965 -17.853 1.00 73.31 111 ALA A N 1
ATOM 822 C CA . ALA A 1 111 ? 15.258 9.402 -18.101 1.00 73.31 111 ALA A CA 1
ATOM 823 C C . ALA A 1 111 ? 16.246 10.053 -17.124 1.00 73.31 111 ALA A C 1
ATOM 825 O O . ALA A 1 111 ? 16.051 9.985 -15.914 1.00 73.31 111 ALA A O 1
ATOM 826 N N . GLY A 1 112 ? 17.322 10.647 -17.637 1.00 71.31 112 GLY A N 1
ATOM 827 C CA . GLY A 1 112 ? 18.321 11.355 -16.839 1.00 71.31 112 GLY A CA 1
ATOM 828 C C . GLY A 1 112 ? 19.096 12.354 -17.694 1.00 71.31 112 GLY A C 1
ATOM 829 O O . GLY A 1 112 ? 19.120 12.235 -18.917 1.00 71.31 112 GLY A O 1
ATOM 830 N N . ALA A 1 113 ? 19.718 13.348 -17.056 1.00 78.62 113 ALA A N 1
ATOM 831 C CA . ALA A 1 113 ? 20.480 14.389 -17.755 1.00 78.62 113 ALA A CA 1
ATOM 832 C C . ALA A 1 113 ? 21.722 13.836 -18.483 1.00 78.62 113 ALA A C 1
ATOM 834 O O . ALA A 1 113 ? 22.106 14.351 -19.524 1.00 78.62 113 ALA A O 1
ATOM 835 N N . ASN A 1 114 ? 22.297 12.739 -17.983 1.00 87.06 114 ASN A N 1
ATOM 836 C CA . ASN A 1 114 ? 23.580 12.196 -18.446 1.00 87.06 114 ASN A CA 1
ATOM 837 C C . ASN A 1 114 ? 23.423 11.103 -19.522 1.00 87.06 114 ASN A C 1
ATOM 839 O O . ASN A 1 114 ? 24.247 10.193 -19.618 1.00 87.06 114 ASN A O 1
ATOM 843 N N . GLY A 1 115 ? 22.338 11.151 -20.297 1.00 89.06 115 GLY A N 1
ATOM 844 C CA . GLY A 1 115 ? 22.034 10.176 -21.342 1.00 89.06 115 GLY A CA 1
ATOM 845 C C . GLY A 1 115 ? 20.876 9.230 -21.018 1.00 89.06 115 GLY A C 1
ATOM 846 O O . GLY A 1 115 ? 20.204 9.320 -19.989 1.00 89.06 115 GLY A O 1
ATOM 847 N N . LYS A 1 116 ? 20.605 8.324 -21.961 1.00 93.94 116 LYS A N 1
ATOM 848 C CA . LYS A 1 116 ? 19.393 7.498 -22.002 1.00 93.94 116 LYS A CA 1
ATOM 849 C C . LYS A 1 116 ? 19.720 6.050 -22.337 1.00 93.94 116 LYS A C 1
ATOM 851 O O . LYS A 1 116 ? 20.223 5.762 -23.423 1.00 93.94 116 LYS A O 1
ATOM 856 N N . THR A 1 117 ? 19.322 5.140 -21.456 1.00 94.44 117 THR A N 1
ATOM 857 C CA . THR A 1 117 ? 19.303 3.700 -21.703 1.00 94.44 117 THR A CA 1
ATOM 858 C C . THR A 1 117 ? 17.886 3.265 -22.042 1.00 94.44 117 THR A C 1
ATOM 860 O O . THR A 1 117 ? 16.957 3.525 -21.281 1.00 94.44 117 THR A O 1
ATOM 863 N N . THR A 1 118 ? 17.728 2.575 -23.167 1.00 93.56 118 THR A N 1
ATOM 864 C CA . THR A 1 118 ? 16.466 1.960 -23.585 1.00 93.56 118 THR A CA 1
ATOM 865 C C . THR A 1 118 ? 16.657 0.455 -23.699 1.00 93.56 118 THR A C 1
ATOM 867 O O . THR A 1 118 ? 17.577 0.016 -24.385 1.00 93.56 118 THR A O 1
ATOM 870 N N . ILE A 1 119 ? 15.774 -0.317 -23.068 1.00 92.62 119 ILE A N 1
ATOM 871 C CA . ILE A 1 119 ? 15.663 -1.772 -23.224 1.00 92.62 119 ILE A CA 1
ATOM 872 C C . ILE A 1 119 ? 14.283 -2.040 -23.820 1.00 92.62 119 ILE A C 1
ATOM 874 O O . ILE A 1 119 ? 13.273 -1.708 -23.198 1.00 92.62 119 ILE A O 1
ATOM 878 N N . SER A 1 120 ? 14.230 -2.583 -25.034 1.00 91.19 120 SER A N 1
ATOM 879 C CA . SER A 1 120 ? 12.977 -2.849 -25.747 1.00 91.19 120 SER A CA 1
ATOM 880 C C . SER A 1 120 ? 13.117 -4.098 -26.612 1.00 91.19 120 SER A C 1
ATOM 882 O O . SER A 1 120 ? 13.985 -4.170 -27.486 1.00 91.19 120 SER A O 1
ATOM 884 N N . GLY A 1 121 ? 12.277 -5.103 -26.354 1.00 88.62 121 GLY A N 1
ATOM 885 C CA . GLY A 1 121 ? 12.366 -6.397 -27.030 1.00 88.62 121 GLY A CA 1
ATOM 886 C C . GLY A 1 121 ? 13.753 -7.031 -26.872 1.00 88.62 121 GLY A C 1
ATOM 887 O O . GLY A 1 121 ? 14.210 -7.265 -25.758 1.00 88.62 121 GLY A O 1
ATOM 888 N N . ALA A 1 122 ? 14.424 -7.305 -27.995 1.00 89.75 122 ALA A N 1
ATOM 889 C CA . ALA A 1 122 ? 15.753 -7.924 -28.024 1.00 89.75 122 ALA A CA 1
ATOM 890 C C . ALA A 1 122 ? 16.922 -6.920 -28.028 1.00 89.75 122 ALA A C 1
ATOM 892 O O . ALA A 1 122 ? 18.071 -7.345 -28.163 1.00 89.75 122 ALA A O 1
ATOM 893 N N . LEU A 1 123 ? 16.647 -5.613 -27.930 1.00 92.50 123 LEU A N 1
ATOM 894 C CA . LEU A 1 123 ? 17.642 -4.558 -28.099 1.00 92.50 123 LEU A CA 1
ATOM 895 C C . LEU A 1 123 ? 17.806 -3.721 -26.828 1.00 92.50 123 LEU A C 1
ATOM 897 O O . LEU A 1 123 ? 16.835 -3.231 -26.247 1.00 92.50 123 LEU A O 1
ATOM 901 N N . THR A 1 124 ? 19.063 -3.472 -26.479 1.00 94.88 124 THR A N 1
ATOM 902 C CA . THR A 1 124 ? 19.474 -2.495 -25.474 1.00 94.88 124 THR A CA 1
ATOM 903 C C . THR A 1 124 ? 20.341 -1.431 -26.138 1.00 94.88 124 THR A C 1
ATOM 905 O O . THR A 1 124 ? 21.335 -1.747 -26.796 1.00 94.88 124 THR A O 1
ATOM 908 N N . THR A 1 125 ? 19.989 -0.159 -25.961 1.00 94.88 125 THR A N 1
ATOM 909 C CA . THR A 1 125 ? 20.755 0.981 -26.490 1.00 94.88 125 THR A CA 1
ATOM 910 C C . THR A 1 125 ? 21.067 1.987 -25.401 1.00 94.88 125 THR A C 1
ATOM 912 O O . THR A 1 125 ? 20.180 2.308 -24.613 1.00 94.88 125 THR A O 1
ATOM 915 N N . VAL A 1 126 ? 22.273 2.550 -25.425 1.00 95.12 126 VAL A N 1
ATOM 916 C CA . VAL A 1 126 ? 22.665 3.685 -24.581 1.00 95.12 126 VAL A CA 1
ATOM 917 C C . VAL A 1 126 ? 23.040 4.852 -25.479 1.00 95.12 126 VAL A C 1
ATOM 919 O O . VAL A 1 126 ? 23.911 4.720 -26.344 1.00 95.12 126 VAL A O 1
ATOM 922 N N . HIS A 1 127 ? 22.374 5.980 -25.268 1.00 94.94 127 HIS A N 1
ATOM 923 C CA . HIS A 1 127 ? 22.703 7.259 -25.881 1.00 94.94 127 HIS A CA 1
ATOM 924 C C . HIS A 1 127 ? 23.318 8.168 -24.822 1.00 94.94 127 HIS A C 1
ATOM 926 O O . HIS A 1 127 ? 22.889 8.129 -23.667 1.00 94.94 127 HIS A O 1
ATOM 932 N N . ASP A 1 128 ? 24.302 8.973 -25.204 1.00 93.88 12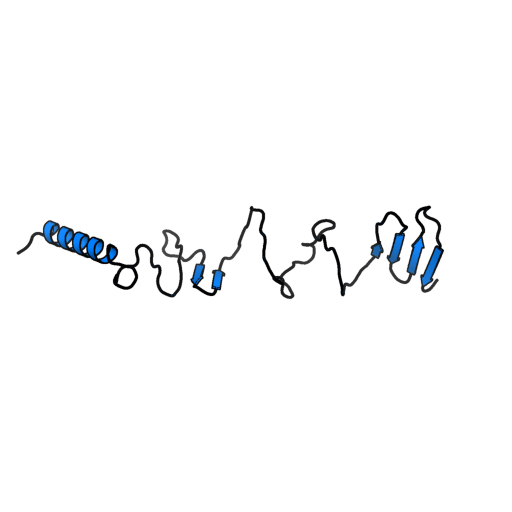8 ASP A N 1
ATOM 933 C CA . ASP A 1 128 ? 24.830 10.011 -24.321 1.00 93.88 128 ASP A CA 1
ATOM 934 C C . ASP A 1 128 ? 23.871 11.208 -24.193 1.00 93.88 128 ASP A C 1
ATOM 936 O O . ASP A 1 128 ? 22.769 11.222 -24.748 1.00 93.88 128 ASP A O 1
ATOM 940 N N . GLU A 1 129 ? 24.301 12.219 -23.442 1.00 93.69 129 GLU A N 1
ATOM 941 C CA . GLU A 1 129 ? 23.586 13.483 -23.228 1.00 93.69 129 GLU A CA 1
ATOM 942 C C . GLU A 1 129 ? 23.294 14.267 -24.521 1.00 93.69 129 GLU A C 1
ATOM 944 O O . GLU A 1 129 ? 22.295 14.977 -24.597 1.00 93.69 129 GLU A O 1
ATOM 949 N N . ASN A 1 130 ? 24.099 14.074 -25.571 1.00 92.81 130 ASN A N 1
ATOM 950 C CA . ASN A 1 130 ? 23.908 14.694 -26.885 1.00 92.81 130 ASN A CA 1
ATOM 951 C C . ASN A 1 130 ? 23.013 13.847 -27.809 1.00 92.81 130 ASN A C 1
ATOM 953 O O . ASN A 1 130 ? 22.842 14.170 -28.986 1.00 92.81 130 ASN A O 1
ATOM 957 N N . GLY A 1 131 ? 22.458 12.740 -27.305 1.00 91.00 131 GLY A N 1
ATOM 958 C CA . GLY A 1 131 ? 21.619 11.820 -28.067 1.00 91.00 131 GLY A CA 1
ATOM 959 C C . GLY A 1 131 ? 22.392 10.918 -29.033 1.00 91.00 131 GLY A C 1
ATOM 960 O O . GLY A 1 131 ? 21.770 10.245 -29.856 1.00 91.00 131 GLY A O 1
ATOM 961 N N . GLN A 1 132 ? 23.724 10.863 -28.950 1.00 94.38 132 GLN A N 1
ATOM 962 C CA . GLN A 1 132 ? 24.539 9.993 -29.795 1.00 94.38 132 GLN A CA 1
ATOM 963 C C . GLN A 1 132 ? 24.553 8.570 -29.239 1.00 94.38 132 GLN A C 1
ATOM 965 O O . GLN A 1 132 ? 24.780 8.354 -28.049 1.00 94.38 132 GLN A O 1
ATOM 970 N N . LEU A 1 133 ? 24.344 7.579 -30.106 1.00 94.75 133 LEU A N 1
ATOM 971 C CA . LEU A 1 133 ? 24.427 6.168 -29.733 1.00 94.75 133 LEU A CA 1
ATOM 972 C C . LEU A 1 133 ? 25.867 5.816 -29.338 1.00 94.75 133 LEU A C 1
ATOM 974 O O . LEU A 1 133 ? 26.782 5.922 -30.153 1.00 94.75 133 LEU A O 1
ATOM 978 N N . ARG A 1 134 ? 26.060 5.363 -28.098 1.00 95.00 134 ARG A N 1
ATOM 979 C CA . ARG A 1 134 ? 27.365 4.926 -27.576 1.00 95.00 134 ARG A CA 1
ATOM 980 C C . ARG A 1 134 ? 27.467 3.419 -27.444 1.00 95.00 134 ARG A C 1
ATOM 982 O O . ARG A 1 134 ? 28.542 2.859 -27.621 1.00 95.00 134 ARG A O 1
ATOM 989 N N . ILE A 1 135 ? 26.350 2.767 -27.140 1.00 95.00 135 ILE A N 1
ATOM 990 C CA . ILE A 1 135 ? 26.300 1.327 -26.913 1.00 95.00 135 ILE A CA 1
ATOM 991 C C . ILE A 1 135 ? 25.049 0.762 -27.572 1.00 95.00 135 ILE A C 1
ATOM 993 O O . ILE A 1 135 ? 23.957 1.318 -27.432 1.00 95.00 135 ILE A O 1
ATOM 997 N N . ARG A 1 136 ? 25.203 -0.382 -28.240 1.00 94.56 136 ARG A N 1
ATOM 998 C CA . ARG A 1 136 ? 24.099 -1.183 -28.765 1.00 94.56 136 ARG A CA 1
ATOM 999 C C . ARG A 1 136 ? 24.401 -2.664 -28.549 1.00 94.56 136 ARG A C 1
ATOM 1001 O O . ARG A 1 136 ? 25.408 -3.162 -29.037 1.00 94.56 136 ARG A O 1
ATOM 1008 N N . PHE A 1 137 ? 23.510 -3.347 -27.841 1.00 93.69 137 PHE A N 1
ATOM 1009 C CA . PHE A 1 137 ? 23.590 -4.778 -27.555 1.00 93.69 137 PHE A CA 1
ATOM 1010 C C . PHE A 1 137 ? 22.266 -5.454 -27.916 1.00 93.69 137 PHE A C 1
ATOM 1012 O O . PHE A 1 137 ? 21.208 -4.883 -27.659 1.00 93.69 137 PHE A O 1
ATOM 1019 N N . GLY A 1 138 ? 22.309 -6.661 -28.487 1.00 90.50 138 GLY A N 1
ATOM 1020 C CA . GLY A 1 138 ? 21.109 -7.423 -28.847 1.00 90.50 138 GLY A CA 1
ATOM 1021 C C . GLY A 1 138 ? 21.237 -8.177 -30.166 1.00 90.50 138 GLY A C 1
ATOM 1022 O O . GLY A 1 138 ? 22.227 -8.021 -30.878 1.00 90.50 138 GLY A O 1
ATOM 1023 N N . ARG A 1 139 ? 20.225 -8.988 -30.496 1.00 78.50 139 ARG A N 1
ATOM 1024 C CA . ARG A 1 139 ? 20.107 -9.581 -31.837 1.00 78.50 139 ARG A CA 1
ATOM 1025 C C . ARG A 1 139 ? 19.647 -8.511 -32.821 1.00 78.50 139 ARG A C 1
ATOM 1027 O O . ARG A 1 139 ? 18.640 -7.847 -32.574 1.00 78.50 139 ARG A O 1
ATOM 1034 N N . TRP A 1 140 ? 20.388 -8.396 -33.914 1.00 68.06 140 TRP A N 1
ATOM 1035 C CA . TRP A 1 140 ? 20.039 -7.627 -35.102 1.00 68.06 140 TRP A CA 1
ATOM 1036 C C . TRP A 1 140 ? 19.665 -8.570 -36.244 1.00 68.06 140 TRP A C 1
ATOM 1038 O O . TRP A 1 140 ? 20.202 -9.704 -36.276 1.00 68.06 140 TRP A O 1
#

Secondary structure (DSSP, 8-state):
---HHHHHHHHHHHHHHHHTS-TTT-SS-SS---TT------TTS--S-EEEE-SS-EEEE-S-----S-----S----TT-S-TT-S-TTS---S--S------SEEE---TT-EEEEETTEEEEE-TTS-EEEEEE--

Sequence (140 aa):
MQSQFTQQADRINSLVTEIGKPLAQTQVTAILQMLQGLYFRAADGSLQSLLVITPTEVYINTGYLRIAANTKIDGNVIASGMIQAGAVKAGHLESNTVSAMFANLGTFVSAGANGKTTISGALTTVHDENGQLRIRFGRW